Protein AF-A0A1I4BZ73-F1 (afdb_monomer)

Organism: NCBI:txid504800

pLDDT: mean 87.83, std 11.47, range [43.22, 95.94]

Foldseek 3Di:
DPPPPPPKDFPDKAFDVVWDWDWDDDPNDTFIWTFGIWTDIPVDPDTDTDIDTDDDDD

Structure (mmCIF, N/CA/C/O backbone):
data_AF-A0A1I4BZ73-F1
#
_entry.id   AF-A0A1I4BZ73-F1
#
loop_
_atom_site.group_PDB
_atom_site.id
_atom_site.type_symbol
_atom_site.label_atom_id
_atom_site.label_alt_id
_atom_site.label_comp_id
_atom_site.label_asym_id
_atom_site.label_entity_id
_atom_site.label_seq_id
_atom_site.pdbx_PDB_ins_code
_atom_site.Cartn_x
_atom_site.Cartn_y
_atom_site.Cartn_z
_atom_site.occupancy
_atom_site.B_iso_or_equiv
_atom_site.auth_seq_id
_atom_site.auth_comp_id
_atom_site.auth_asym_id
_atom_site.auth_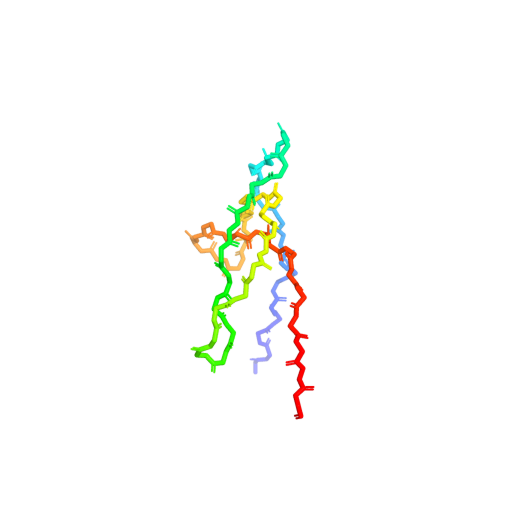atom_id
_atom_site.pdbx_PDB_model_num
ATOM 1 N N . MET A 1 1 ? -12.306 -22.319 -25.363 1.00 43.22 1 MET A N 1
ATOM 2 C CA . MET A 1 1 ? -11.029 -21.591 -25.507 1.00 43.22 1 MET A CA 1
ATOM 3 C C . MET A 1 1 ? -10.701 -21.024 -24.144 1.00 43.22 1 MET A C 1
ATOM 5 O O . MET A 1 1 ? -11.121 -19.917 -23.830 1.00 43.22 1 MET A O 1
ATOM 9 N N . ASP A 1 2 ? -10.035 -21.819 -23.314 1.00 52.44 2 ASP A N 1
ATOM 10 C CA . ASP A 1 2 ? -9.424 -21.340 -22.081 1.00 52.44 2 ASP A CA 1
ATOM 11 C C . ASP A 1 2 ? -8.396 -20.280 -22.465 1.00 52.44 2 ASP A C 1
ATOM 13 O O . ASP A 1 2 ? -7.394 -20.575 -23.118 1.00 52.44 2 ASP A O 1
ATOM 17 N N . ARG A 1 3 ? -8.678 -19.017 -22.138 1.00 60.31 3 ARG A N 1
ATOM 18 C CA . ARG A 1 3 ? -7.640 -17.992 -22.149 1.00 60.31 3 ARG A CA 1
ATOM 19 C C . ARG A 1 3 ? -6.666 -18.408 -21.059 1.00 60.31 3 ARG A C 1
ATOM 21 O O . ARG A 1 3 ? -6.955 -18.224 -19.882 1.00 60.31 3 ARG A O 1
ATOM 28 N N . VAL A 1 4 ? -5.554 -19.024 -21.452 1.00 62.25 4 VAL A N 1
ATOM 29 C CA . VAL A 1 4 ? -4.403 -19.197 -20.571 1.00 62.25 4 VAL A CA 1
ATOM 30 C C . VAL A 1 4 ? -3.991 -17.782 -20.186 1.00 62.25 4 VAL A C 1
ATOM 32 O O . VAL A 1 4 ? -3.393 -17.077 -20.993 1.00 62.25 4 VAL A O 1
ATOM 35 N N . SER A 1 5 ? -4.428 -17.320 -19.014 1.00 65.88 5 SER A N 1
ATOM 36 C CA . SER A 1 5 ? -4.010 -16.024 -18.497 1.00 65.88 5 SER A CA 1
ATOM 37 C C . SER A 1 5 ? -2.503 -16.117 -18.331 1.00 65.88 5 SER A C 1
ATOM 39 O O . SER A 1 5 ? -2.011 -16.956 -17.574 1.00 65.88 5 SER A O 1
ATOM 41 N N . GLU A 1 6 ? -1.770 -15.326 -19.108 1.00 74.12 6 GLU A N 1
ATOM 42 C CA . GLU A 1 6 ? -0.321 -15.248 -18.997 1.00 74.12 6 GLU A CA 1
ATOM 43 C C . GLU A 1 6 ? 0.052 -14.977 -17.532 1.00 74.12 6 GLU A C 1
ATOM 45 O O . GLU A 1 6 ? -0.662 -14.236 -16.846 1.00 74.12 6 GLU A O 1
ATOM 50 N N . PRO A 1 7 ? 1.133 -15.588 -17.014 1.00 80.56 7 PRO A N 1
ATOM 51 C CA . PRO A 1 7 ? 1.540 -15.346 -15.640 1.00 80.56 7 PRO A CA 1
ATOM 52 C C . PRO A 1 7 ? 1.791 -13.850 -15.460 1.00 80.56 7 PRO A C 1
ATOM 54 O O . PRO A 1 7 ? 2.529 -13.252 -16.245 1.00 80.56 7 PRO A O 1
ATOM 57 N N . VAL A 1 8 ? 1.177 -13.259 -14.434 1.00 83.81 8 VAL A N 1
ATOM 58 C CA . VAL A 1 8 ? 1.353 -11.843 -14.104 1.00 83.81 8 VAL A CA 1
ATOM 59 C C . VAL A 1 8 ? 2.831 -11.582 -13.822 1.00 83.81 8 VAL A C 1
ATOM 61 O O . VAL A 1 8 ? 3.408 -12.175 -12.910 1.00 83.81 8 VAL A O 1
ATOM 64 N N . ARG A 1 9 ? 3.455 -10.702 -14.608 1.00 88.44 9 ARG A N 1
ATOM 65 C CA . ARG A 1 9 ? 4.855 -10.296 -14.431 1.00 88.44 9 ARG A CA 1
ATOM 66 C C . ARG A 1 9 ? 4.909 -8.890 -13.866 1.00 88.44 9 ARG A C 1
ATOM 68 O O . ARG A 1 9 ? 4.144 -8.027 -14.282 1.00 88.44 9 ARG A O 1
ATOM 75 N N . LEU A 1 10 ? 5.837 -8.654 -12.948 1.00 90.31 10 LEU A N 1
ATOM 76 C CA . LEU A 1 10 ? 6.179 -7.304 -12.520 1.00 90.31 10 LEU A CA 1
ATOM 77 C C . LEU A 1 10 ? 6.968 -6.633 -13.650 1.00 90.31 10 LEU A C 1
ATOM 79 O O . LEU A 1 10 ? 8.017 -7.139 -14.045 1.00 90.31 10 LEU A O 1
ATOM 83 N N . LEU A 1 11 ? 6.432 -5.541 -14.187 1.00 92.94 11 LEU A N 1
ATOM 84 C CA . LEU A 1 11 ? 7.084 -4.736 -15.216 1.00 92.94 11 LEU A CA 1
ATOM 85 C C . LEU A 1 11 ? 7.988 -3.686 -14.577 1.00 92.94 11 LEU A C 1
ATOM 87 O O . LEU A 1 11 ? 9.128 -3.532 -14.998 1.00 92.94 11 LEU A O 1
ATOM 91 N N . ASP A 1 12 ? 7.480 -3.002 -13.550 1.00 94.50 12 ASP A N 1
ATOM 92 C CA . ASP A 1 12 ? 8.214 -1.962 -12.835 1.00 94.50 12 ASP A CA 1
ATOM 93 C C . ASP A 1 12 ? 7.748 -1.846 -11.374 1.00 94.50 12 ASP A C 1
ATOM 95 O O . ASP A 1 12 ? 6.650 -2.290 -11.010 1.00 94.50 12 ASP A O 1
ATOM 99 N N . GLN A 1 13 ? 8.595 -1.265 -10.525 1.00 94.88 13 GLN A N 1
ATOM 100 C CA . GLN A 1 13 ? 8.316 -1.068 -9.110 1.00 94.88 13 GLN A CA 1
ATOM 101 C C . GLN A 1 13 ? 9.000 0.190 -8.579 1.00 94.88 13 GLN A C 1
ATOM 103 O O . GLN A 1 13 ? 10.221 0.325 -8.619 1.00 94.88 13 GLN A O 1
ATOM 108 N N . HIS A 1 14 ? 8.209 1.050 -7.943 1.00 94.44 14 HIS A N 1
ATOM 109 C CA . HIS A 1 14 ? 8.703 2.207 -7.212 1.00 94.44 14 HIS A CA 1
ATOM 110 C C . HIS A 1 14 ? 8.536 1.988 -5.709 1.00 94.44 14 HIS A C 1
ATOM 112 O O . HIS A 1 14 ? 7.435 2.124 -5.170 1.00 94.44 14 HIS A O 1
ATOM 118 N N . ARG A 1 15 ? 9.627 1.632 -5.030 1.00 93.06 15 ARG A N 1
ATOM 119 C CA . ARG A 1 15 ? 9.636 1.345 -3.590 1.00 93.06 15 ARG A CA 1
ATOM 120 C C . ARG A 1 15 ? 9.757 2.625 -2.760 1.00 93.06 15 ARG A C 1
ATOM 122 O O . ARG A 1 15 ? 10.499 3.535 -3.115 1.00 93.06 15 ARG A O 1
ATOM 129 N N . PHE A 1 16 ? 9.055 2.663 -1.635 1.00 92.00 16 PHE A N 1
ATOM 130 C CA . PHE A 1 16 ? 9.194 3.678 -0.599 1.00 92.00 16 PHE A CA 1
ATOM 131 C C . PHE A 1 16 ? 10.015 3.120 0.566 1.00 92.00 16 PHE A C 1
ATOM 133 O O . PHE A 1 16 ? 9.688 2.068 1.114 1.00 92.00 16 PHE A O 1
ATOM 140 N N . ASP A 1 17 ? 11.083 3.832 0.923 1.00 89.88 17 ASP A N 1
ATOM 141 C CA . ASP A 1 17 ? 11.916 3.559 2.094 1.00 89.88 17 ASP A CA 1
ATOM 142 C C . ASP A 1 17 ? 12.238 4.899 2.792 1.00 89.88 17 ASP A C 1
ATOM 144 O O . ASP A 1 17 ? 12.953 5.723 2.212 1.00 89.88 17 ASP A O 1
ATOM 148 N N . PRO A 1 18 ? 11.654 5.185 3.975 1.00 88.00 18 PRO A N 1
ATOM 149 C CA . PRO A 1 18 ? 10.743 4.328 4.740 1.00 88.00 18 PRO A CA 1
ATOM 150 C C . PRO A 1 18 ? 9.350 4.195 4.094 1.00 88.00 18 PRO A C 1
ATOM 152 O O . PRO A 1 18 ? 8.935 5.028 3.283 1.00 88.00 18 PRO A O 1
ATOM 155 N N . SER A 1 19 ? 8.608 3.154 4.484 1.00 93.06 19 SER A N 1
ATOM 156 C CA . SER A 1 19 ? 7.208 2.955 4.084 1.00 93.06 19 SER A CA 1
ATOM 157 C C . SER A 1 19 ? 6.344 4.174 4.423 1.00 93.06 19 SER A C 1
ATOM 159 O O . SER A 1 19 ? 6.563 4.853 5.430 1.00 93.06 19 S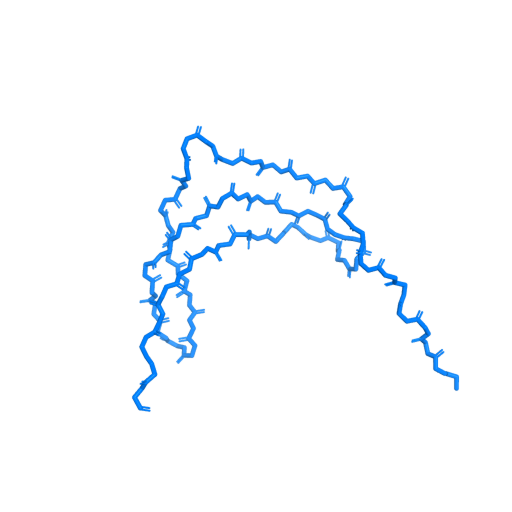ER A O 1
ATOM 161 N N . ARG A 1 20 ? 5.324 4.439 3.604 1.00 93.38 20 ARG A N 1
ATOM 162 C CA . ARG A 1 20 ? 4.404 5.568 3.805 1.00 93.38 20 ARG A CA 1
ATOM 163 C C . ARG A 1 20 ? 3.142 5.114 4.528 1.00 93.38 20 ARG A C 1
ATOM 165 O O . ARG A 1 20 ? 2.550 4.119 4.136 1.00 93.38 20 ARG A O 1
ATOM 172 N N . HIS A 1 21 ? 2.691 5.870 5.526 1.00 93.62 21 HIS A N 1
ATOM 173 C CA . HIS A 1 21 ? 1.359 5.666 6.099 1.00 93.62 21 HIS A CA 1
ATOM 174 C C . HIS A 1 21 ? 0.279 6.048 5.085 1.00 93.62 21 HIS A C 1
ATOM 176 O O . HIS A 1 21 ? 0.360 7.109 4.460 1.00 93.62 21 HIS A O 1
ATOM 182 N N . VAL A 1 22 ? -0.714 5.179 4.936 1.00 94.44 22 VAL A N 1
ATOM 183 C CA . VAL A 1 22 ? -1.876 5.347 4.058 1.00 94.44 22 VAL A CA 1
ATOM 184 C C . VAL A 1 22 ? -3.135 4.844 4.760 1.00 94.44 22 VAL A C 1
ATOM 186 O O . VAL A 1 22 ? -3.052 4.149 5.771 1.00 94.44 22 VAL A O 1
ATOM 189 N N . GLU A 1 23 ? -4.297 5.176 4.214 1.00 94.62 23 GLU A N 1
ATOM 190 C CA . GLU A 1 23 ? -5.576 4.597 4.622 1.00 94.62 23 GLU A CA 1
ATOM 191 C C . GLU A 1 23 ? -6.055 3.649 3.519 1.00 94.62 23 GLU A C 1
ATOM 193 O O . GLU A 1 23 ? -5.975 3.972 2.331 1.00 94.62 23 GLU A O 1
ATOM 198 N N . VAL A 1 24 ? -6.515 2.463 3.908 1.00 92.69 24 VAL A N 1
ATOM 199 C CA . VAL A 1 24 ? -7.044 1.432 3.015 1.00 92.69 24 VAL A CA 1
ATOM 200 C C . VAL A 1 24 ? -8.532 1.303 3.255 1.00 92.69 24 VAL A C 1
ATOM 202 O O . VAL A 1 24 ? -8.953 0.999 4.367 1.00 92.69 24 VAL A O 1
ATOM 205 N N . GLU A 1 25 ? -9.321 1.504 2.210 1.00 93.88 25 GLU A N 1
ATOM 206 C CA . GLU A 1 25 ? -10.745 1.204 2.255 1.00 93.88 25 GLU A CA 1
ATOM 207 C C . GLU A 1 25 ? -10.951 -0.302 2.069 1.00 93.88 25 GLU A C 1
ATOM 209 O O . GLU A 1 25 ? -10.480 -0.895 1.096 1.00 93.88 25 GLU A O 1
ATOM 214 N N . LEU A 1 26 ? -11.626 -0.921 3.033 1.00 91.00 26 LEU A N 1
ATOM 215 C CA . LEU A 1 26 ? -12.054 -2.308 2.983 1.00 91.00 26 LEU A CA 1
ATOM 216 C C . LEU A 1 26 ? -13.488 -2.395 3.517 1.00 91.00 26 LEU A C 1
ATOM 218 O O . LEU A 1 26 ? -13.730 -2.146 4.695 1.00 91.00 26 LEU A O 1
ATOM 222 N N . ASN A 1 27 ? -14.421 -2.814 2.658 1.00 90.31 27 ASN A N 1
ATOM 223 C CA . ASN A 1 27 ? -15.845 -2.998 2.978 1.00 90.31 27 ASN A CA 1
ATOM 224 C C . ASN A 1 27 ? -16.560 -1.723 3.473 1.00 90.31 27 ASN A C 1
ATOM 226 O O . ASN A 1 27 ? -17.491 -1.798 4.271 1.00 90.31 27 ASN A O 1
ATOM 230 N N . GLY A 1 28 ? -16.156 -0.553 2.983 1.00 93.19 28 GLY A N 1
ATOM 231 C CA . GLY A 1 28 ? -16.700 0.746 3.378 1.00 93.19 28 GLY A CA 1
ATOM 232 C C . GLY A 1 28 ? -16.065 1.339 4.637 1.00 93.19 28 GLY A C 1
ATOM 233 O O .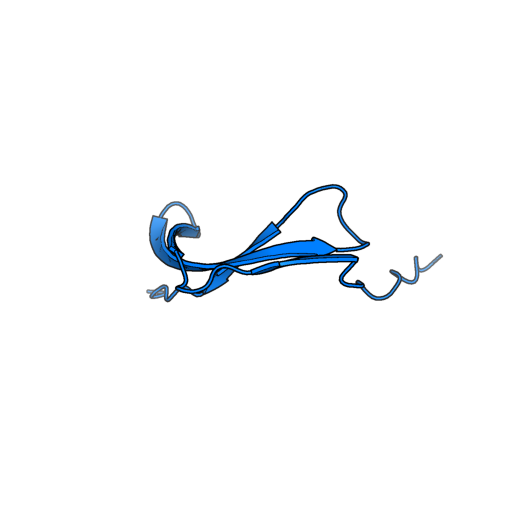 GLY A 1 28 ? -16.420 2.453 5.021 1.00 93.19 28 GLY A O 1
ATOM 234 N N . GLU A 1 29 ? -15.117 0.636 5.258 1.00 93.12 29 GLU A N 1
ATOM 235 C CA . GLU A 1 29 ? -14.358 1.106 6.414 1.00 93.12 29 GLU A CA 1
ATOM 236 C C . GLU A 1 29 ? -12.920 1.441 6.021 1.00 93.12 29 GLU A C 1
ATOM 238 O O . GLU A 1 29 ? -12.299 0.745 5.219 1.00 93.12 29 GLU A O 1
ATOM 243 N N . TRP A 1 30 ? -12.377 2.508 6.603 1.00 93.38 30 TRP A N 1
ATOM 244 C CA . TRP A 1 30 ? -10.999 2.930 6.370 1.00 93.38 30 TRP A CA 1
ATOM 245 C C . TRP A 1 30 ? -10.086 2.406 7.475 1.00 93.38 30 TRP A C 1
ATOM 247 O O . TRP A 1 30 ? -10.309 2.661 8.658 1.00 93.38 30 TRP A O 1
ATOM 257 N N . TRP A 1 31 ? -9.034 1.700 7.073 1.00 94.00 31 TRP A N 1
ATOM 258 C CA . TRP A 1 31 ? -8.060 1.078 7.960 1.00 94.00 31 TRP A CA 1
ATOM 259 C C . TRP A 1 31 ? -6.682 1.709 7.765 1.00 94.00 31 TRP A C 1
ATOM 261 O O . TRP A 1 31 ? -6.259 1.915 6.626 1.00 94.00 31 TRP A O 1
ATOM 271 N N . PRO A 1 32 ? -5.933 1.988 8.842 1.00 93.94 32 PRO A N 1
ATOM 272 C CA . PRO A 1 32 ? -4.555 2.432 8.707 1.00 93.94 32 PRO A CA 1
ATOM 273 C C . PRO A 1 32 ? -3.696 1.319 8.089 1.00 93.94 32 PRO A C 1
ATOM 275 O O . PRO A 1 32 ? -3.751 0.160 8.506 1.00 93.94 32 PRO A O 1
ATOM 278 N N . GLY A 1 33 ? -2.879 1.687 7.107 1.00 94.38 33 GLY A N 1
ATOM 279 C CA . GLY A 1 33 ? -1.973 0.794 6.399 1.00 94.38 33 GLY A CA 1
ATOM 280 C C . GLY A 1 33 ? -0.617 1.430 6.105 1.00 94.38 33 GLY A C 1
ATOM 281 O O . GLY A 1 33 ? -0.396 2.632 6.279 1.00 94.38 33 GLY A O 1
ATOM 282 N N . LEU A 1 34 ? 0.308 0.598 5.645 1.00 95.69 34 LEU A N 1
ATOM 283 C CA . LEU A 1 34 ? 1.650 0.973 5.228 1.00 95.69 34 LEU A CA 1
ATOM 284 C C . LEU A 1 34 ? 1.831 0.644 3.753 1.00 95.69 34 LEU A C 1
ATOM 286 O O . LEU A 1 34 ? 1.787 -0.512 3.341 1.00 95.69 34 LEU A O 1
ATOM 290 N N . GLN A 1 35 ? 2.058 1.672 2.948 1.00 95.94 35 GLN A N 1
ATOM 291 C CA . GLN A 1 35 ? 2.418 1.520 1.553 1.00 95.94 35 GLN A CA 1
ATOM 292 C C . GLN A 1 35 ? 3.926 1.316 1.420 1.00 95.94 35 GLN A C 1
ATOM 294 O O . GLN A 1 35 ? 4.725 2.187 1.784 1.00 95.94 35 GLN A O 1
ATOM 299 N N . HIS A 1 36 ? 4.300 0.192 0.817 1.00 94.62 36 HIS A N 1
ATOM 300 C CA . HIS A 1 36 ? 5.691 -0.170 0.559 1.00 94.62 36 HIS A CA 1
ATOM 301 C C . HIS A 1 36 ? 6.146 0.218 -0.843 1.00 94.62 36 HIS A C 1
ATOM 303 O O . HIS A 1 36 ? 7.306 0.580 -1.031 1.00 94.62 36 HIS A O 1
ATOM 309 N N . ALA A 1 37 ? 5.262 0.146 -1.840 1.00 95.12 37 ALA A N 1
ATOM 310 C CA . ALA A 1 37 ? 5.626 0.445 -3.218 1.00 95.12 37 ALA A CA 1
ATOM 311 C C . ALA A 1 37 ? 4.418 0.799 -4.092 1.00 95.12 37 ALA A C 1
ATOM 313 O O . ALA A 1 37 ? 3.262 0.559 -3.740 1.00 95.12 37 ALA A O 1
ATOM 314 N N . TRP A 1 38 ? 4.708 1.331 -5.273 1.00 95.56 38 TRP A N 1
ATOM 315 C CA . TRP A 1 38 ? 3.853 1.201 -6.445 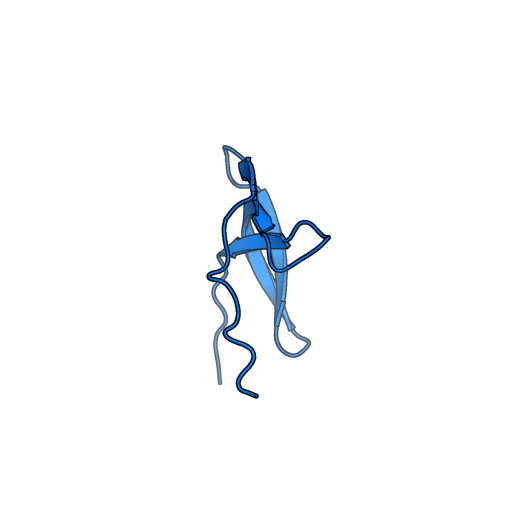1.00 95.56 38 TRP A CA 1
ATOM 316 C C . TRP A 1 38 ? 4.389 0.066 -7.317 1.00 95.56 38 TRP A C 1
ATOM 318 O O . TRP A 1 38 ? 5.594 -0.008 -7.547 1.00 95.56 38 TRP A O 1
ATOM 328 N N . ARG A 1 39 ? 3.511 -0.817 -7.798 1.00 94.62 39 ARG A N 1
ATOM 329 C CA . ARG A 1 39 ? 3.842 -1.903 -8.731 1.00 94.62 39 ARG A CA 1
ATOM 330 C C . ARG A 1 39 ? 3.095 -1.710 -10.043 1.00 94.62 39 ARG A C 1
ATOM 332 O O . ARG A 1 39 ? 1.896 -1.439 -10.023 1.00 94.62 39 ARG A O 1
ATOM 339 N N . LEU A 1 40 ? 3.783 -1.899 -11.161 1.00 94.50 40 LEU A N 1
ATOM 340 C CA . LEU A 1 40 ? 3.176 -2.020 -12.481 1.00 94.50 40 LEU A CA 1
ATOM 341 C C . LEU A 1 40 ? 3.296 -3.477 -12.925 1.00 94.50 40 LEU A C 1
ATOM 343 O O . LEU A 1 40 ? 4.399 -4.022 -12.985 1.00 94.50 40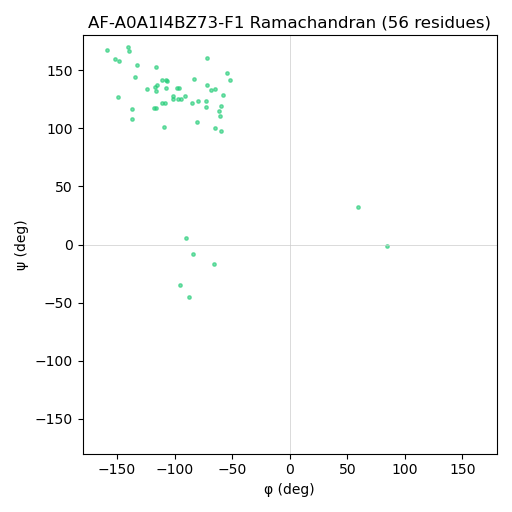 LEU A O 1
ATOM 347 N N . THR A 1 41 ? 2.170 -4.125 -13.203 1.00 92.94 41 THR A N 1
ATOM 348 C CA . THR A 1 41 ? 2.114 -5.545 -13.567 1.00 92.94 41 THR A CA 1
ATOM 349 C C . THR A 1 41 ? 1.603 -5.730 -14.987 1.00 92.94 41 THR A C 1
ATOM 351 O O . THR A 1 41 ? 0.850 -4.911 -15.492 1.00 92.94 41 THR A O 1
ATOM 354 N N . SER A 1 42 ? 1.992 -6.820 -15.647 1.00 89.75 42 SER A N 1
ATOM 355 C CA . SER A 1 42 ? 1.642 -7.068 -17.050 1.00 89.75 42 SER A CA 1
ATOM 356 C C . SER A 1 42 ? 0.146 -7.280 -17.305 1.00 89.75 42 SER A C 1
ATOM 358 O O . SER A 1 42 ? -0.278 -7.219 -18.452 1.00 89.75 42 SER A O 1
ATOM 360 N N . ASP A 1 43 ? -0.651 -7.557 -16.267 1.00 88.56 43 ASP A N 1
ATOM 361 C CA . ASP A 1 43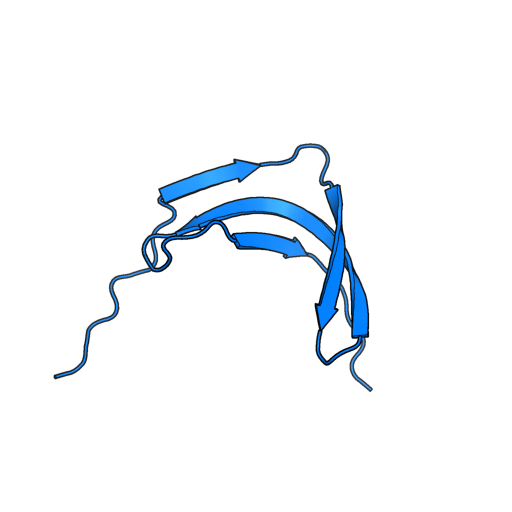 ? -2.109 -7.690 -16.369 1.00 88.56 43 ASP A CA 1
ATOM 362 C C . ASP A 1 43 ? -2.850 -6.347 -16.299 1.00 88.56 43 ASP A C 1
ATOM 364 O O . ASP A 1 43 ? -4.066 -6.316 -16.496 1.00 88.56 43 ASP A O 1
ATOM 368 N N . ARG A 1 44 ? -2.152 -5.242 -15.999 1.00 86.62 44 ARG A N 1
ATOM 369 C CA . ARG A 1 44 ? -2.762 -3.929 -15.756 1.00 86.62 44 ARG A CA 1
ATOM 370 C C . ARG A 1 44 ? -2.009 -2.836 -16.491 1.00 86.62 44 ARG A C 1
ATOM 372 O O . ARG A 1 44 ? -0.790 -2.826 -16.557 1.00 86.62 44 ARG A O 1
ATOM 379 N N . ASP A 1 45 ? -2.763 -1.855 -16.963 1.00 89.56 45 ASP A N 1
ATOM 380 C CA . ASP A 1 45 ? -2.210 -0.639 -17.571 1.00 89.56 45 ASP A CA 1
ATOM 381 C C . ASP A 1 45 ? -1.962 0.477 -16.534 1.00 89.56 45 ASP A C 1
ATOM 383 O O . ASP A 1 45 ? -1.628 1.607 -16.868 1.00 89.56 45 ASP A O 1
ATOM 387 N N . HIS A 1 46 ? -2.155 0.188 -15.244 1.00 91.12 46 HIS A N 1
ATOM 388 C CA . HIS A 1 46 ? -2.038 1.170 -14.171 1.00 91.12 46 HIS A CA 1
ATOM 389 C C . HIS A 1 46 ? -1.203 0.652 -13.004 1.00 91.12 46 HIS A C 1
ATOM 391 O O . HIS A 1 46 ? -1.115 -0.549 -12.740 1.00 91.12 46 HIS A O 1
ATOM 397 N N . TRP A 1 47 ? -0.622 1.600 -12.275 1.00 93.81 47 TRP A N 1
ATOM 398 C CA . TRP A 1 47 ? 0.117 1.336 -11.051 1.00 93.81 47 TRP A CA 1
ATOM 399 C C . TRP A 1 47 ? -0.821 0.952 -9.909 1.00 93.81 47 TRP A C 1
ATOM 401 O O . TRP A 1 47 ? -1.858 1.577 -9.694 1.00 93.81 47 TRP A O 1
ATOM 411 N N . VAL A 1 48 ? -0.416 -0.055 -9.144 1.00 93.44 48 VAL A N 1
ATOM 412 C CA . VAL A 1 48 ? -1.145 -0.577 -7.988 1.00 93.44 48 VAL A CA 1
ATOM 413 C C . VAL A 1 48 ? -0.310 -0.337 -6.741 1.00 93.44 48 VAL A C 1
ATOM 415 O O . VAL A 1 48 ? 0.888 -0.633 -6.724 1.00 93.44 48 VAL A O 1
ATOM 418 N N . ALA A 1 49 ? -0.932 0.204 -5.697 1.00 93.50 49 ALA A N 1
ATOM 419 C CA . ALA A 1 49 ? -0.265 0.385 -4.420 1.00 93.50 49 ALA A CA 1
ATOM 420 C C . ALA A 1 49 ? -0.103 -0.977 -3.737 1.00 93.50 49 ALA A C 1
ATOM 422 O O . ALA A 1 49 ? -1.072 -1.693 -3.499 1.00 93.50 49 ALA A O 1
ATOM 423 N N . GLU A 1 50 ? 1.135 -1.330 -3.416 1.00 94.12 50 GLU A N 1
ATOM 424 C CA . GLU A 1 50 ? 1.436 -2.417 -2.498 1.00 94.12 50 GLU A CA 1
ATOM 425 C C . GLU A 1 50 ? 1.288 -1.883 -1.074 1.00 94.12 50 GLU A C 1
ATOM 427 O O . GLU A 1 50 ? 2.137 -1.114 -0.608 1.00 94.12 50 GLU A O 1
ATOM 432 N N . VAL A 1 51 ? 0.198 -2.271 -0.412 1.00 93.88 51 VAL A N 1
ATOM 433 C CA . VAL A 1 51 ? -0.144 -1.821 0.938 1.00 93.88 51 VAL A CA 1
ATOM 434 C C . VAL A 1 51 ? -0.329 -3.018 1.861 1.00 93.88 51 VAL A C 1
ATOM 436 O O . VAL A 1 51 ? -1.023 -3.973 1.516 1.00 93.88 51 VAL A O 1
ATOM 439 N N . GLU A 1 52 ? 0.273 -2.938 3.041 1.00 93.75 52 GLU A N 1
ATOM 440 C CA . GLU A 1 52 ? 0.039 -3.842 4.161 1.00 93.75 52 GLU A CA 1
ATOM 441 C C . GLU A 1 52 ? -0.884 -3.156 5.175 1.00 93.75 52 GLU A C 1
ATOM 443 O O . GLU A 1 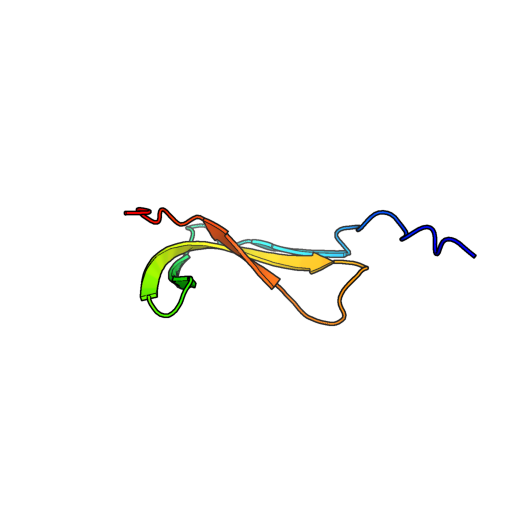52 ? -0.632 -2.024 5.586 1.00 93.75 52 GLU A O 1
ATOM 448 N N . PHE A 1 53 ? -1.971 -3.812 5.576 1.00 93.25 53 PHE A N 1
ATOM 449 C CA . PHE A 1 53 ? -2.894 -3.300 6.590 1.00 93.25 53 PHE A CA 1
ATOM 450 C C . PHE A 1 53 ? -3.509 -4.458 7.382 1.00 93.25 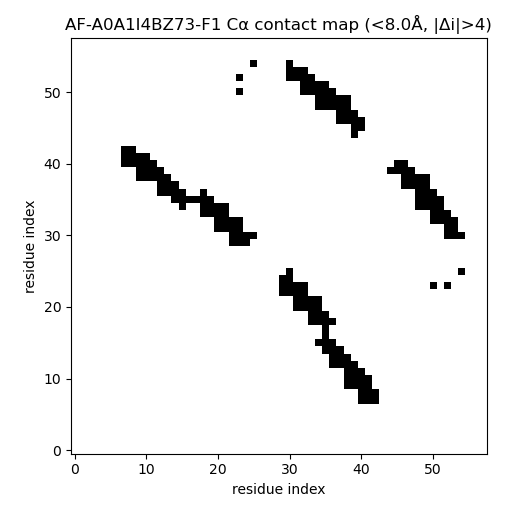53 PHE A C 1
ATOM 452 O O . PHE A 1 53 ? -3.535 -5.599 6.920 1.00 93.25 53 PHE A O 1
ATOM 459 N N . SER A 1 54 ? -3.987 -4.171 8.593 1.00 89.56 54 SER A N 1
ATOM 460 C CA . SER A 1 54 ? -4.669 -5.142 9.454 1.00 89.56 54 SER A CA 1
ATOM 461 C C . SER A 1 54 ? -6.108 -4.697 9.676 1.00 89.56 54 SER A C 1
ATOM 463 O O . SER A 1 54 ? -6.337 -3.642 10.263 1.00 89.56 54 SER A O 1
ATOM 465 N N . ALA A 1 55 ? -7.062 -5.513 9.230 1.00 87.81 55 ALA A N 1
ATOM 466 C CA . ALA A 1 55 ? -8.485 -5.314 9.475 1.00 87.81 55 ALA A CA 1
ATOM 467 C C . ALA A 1 55 ? -9.017 -6.391 10.423 1.00 87.81 55 ALA A C 1
ATOM 469 O O . ALA A 1 55 ? -8.619 -7.558 10.348 1.00 87.81 55 ALA A O 1
ATOM 470 N N . ARG A 1 56 ? -9.917 -5.996 11.324 1.00 81.62 56 ARG A N 1
ATOM 471 C CA . ARG A 1 56 ? -10.638 -6.932 12.186 1.00 81.62 56 ARG A CA 1
ATOM 472 C C . ARG A 1 56 ? -11.966 -7.272 11.520 1.00 81.62 56 ARG A C 1
ATOM 474 O O . ARG A 1 56 ? -12.738 -6.372 11.225 1.00 81.62 56 ARG A O 1
ATOM 481 N N . TYR A 1 57 ? -12.217 -8.560 11.320 1.00 70.38 57 TYR A N 1
ATOM 482 C CA . TYR A 1 57 ? -13.531 -9.059 10.925 1.00 70.38 57 TYR A CA 1
ATOM 483 C C . TYR A 1 57 ? -14.315 -9.395 12.200 1.00 70.38 57 TYR A C 1
ATOM 485 O O . TYR A 1 57 ? -13.772 -10.073 13.080 1.00 70.38 57 TYR A O 1
ATOM 493 N N . GLU A 1 58 ? -15.533 -8.870 12.325 1.00 64.44 58 GLU A N 1
ATOM 494 C CA . GLU A 1 58 ? -16.499 -9.247 13.372 1.00 64.44 58 GLU A CA 1
ATOM 495 C C . GLU A 1 58 ? -17.342 -10.459 12.961 1.00 64.44 58 GLU A C 1
ATOM 497 O O . GLU A 1 58 ? -17.661 -10.590 11.756 1.00 64.44 58 GLU A O 1
#

Sequence (58 aa):
MDRVSEPVRLLDQHRFDPSRHVEVELNGEWWPGLQHAWRLTSDRDHWVAEVEFSARYE

Solvent-accessible surface area (backbone atoms only — not comparable to full-atom values): 3748 Å² total; per-residue (Å²): 131,83,76,78,75,71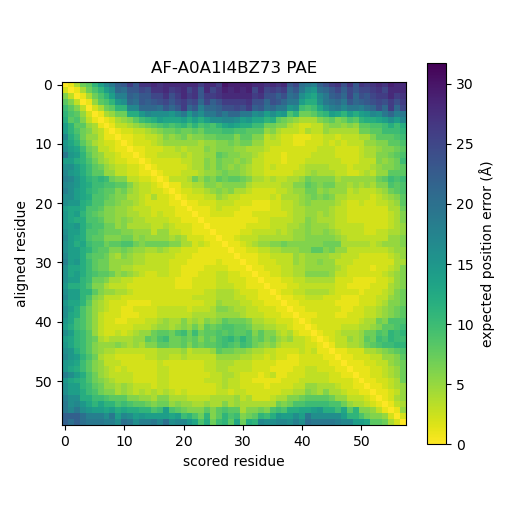,80,77,40,80,76,49,73,52,75,44,86,72,60,39,82,45,76,40,78,56,97,92,42,77,34,69,24,38,32,42,28,37,38,30,34,71,85,48,99,54,74,40,78,43,64,52,68,76,83,86,86,133

Mean predicted aligned error: 6.59 Å

Radius of gyration: 14.52 Å; Cα contacts (8 Å, |Δi|>4): 98; chains: 1; bounding box: 29×27×39 Å

Secondary structure (DSSP, 8-state):
-----PPP-EEEEEEEEEEEEEEEEETTEEEEEEEEEEEEETT-SSEEEEEEE-----

Nearest PDB structures (foldseek):
  4fj4-assembly2_A  TM=5.044E-01  e=7.375E+00  Halobacterium salinarum NRC-1
  2hpf-assembly1_B  TM=4.145E-01  e=5.119E+00  Human immunodeficiency virus 2
  2mip-assembly2_C  TM=4.509E-01  e=7.375E+00  Human immunodeficiency virus 2